Protein AF-A0A7C6HPC9-F1 (afdb_monomer_lite)

pLDDT: mean 88.05, std 12.79, range [42.34, 98.5]

Foldseek 3Di:
DDDDCPVVVVPDDVPDDCPVVVVVSVVVVVPDPDDQQQVVLVCCLVPPLVVAAQADEAEAEEQQQNVPPDNNLVSLLSSLVGHVAYEYAHCDDPVCAPPDRHCCVVSVVRHHYFHHNDPVRVVVVVVVVDDD

Secondary structure (DSSP, 8-state):
-PPP-HHHHHHSPTT---HHHHHHHHHHTTT-SS--HHHHHHHHHHHTGGG--TT-EEEEES--B-TTS---HHHHHHHHHHSSEEEEEE-S-GGGTTSTTB-HHHHTTTSEEEE-SSHHHHHHHHHHHS--

Radius of gyration: 15.14 Å; chains: 1; bounding box: 41×34×38 Å

Sequence (132 aa):
VCADLTELFASAPPGADLTDEVRDVREMTRWHRNSDYGSAFADFVEHHLDAVTPRSTVLILGDARSNHTDPRADALRTIRDRARSVIWLNPEPARSWGSGDSESALYGQIVDMHECATIAHLRQVVTRILPV

Structure (mmCIF, N/CA/C/O backbone):
data_AF-A0A7C6HPC9-F1
#
_entry.id   AF-A0A7C6HPC9-F1
#
loop_
_atom_site.group_PDB
_atom_site.id
_atom_site.type_symbol
_atom_site.label_atom_id
_atom_site.label_alt_id
_atom_site.label_comp_id
_atom_site.label_asym_id
_atom_site.label_entity_id
_atom_site.label_seq_id
_atom_site.pdbx_PDB_ins_code
_atom_site.Cartn_x
_atom_site.Cartn_y
_atom_site.Cartn_z
_atom_site.occupancy
_atom_site.B_iso_or_equiv
_atom_site.auth_seq_id
_atom_site.auth_comp_id
_atom_site.auth_asym_id
_atom_site.auth_atom_id
_atom_site.pdbx_PDB_model_num
ATOM 1 N N . VAL A 1 1 ? 11.910 -7.050 6.565 1.00 61.44 1 VAL A N 1
ATOM 2 C CA . VAL A 1 1 ? 11.405 -6.185 7.650 1.00 61.44 1 VAL A CA 1
ATOM 3 C C . VAL A 1 1 ? 11.045 -4.830 7.071 1.00 61.44 1 VAL A C 1
ATOM 5 O O . VAL A 1 1 ? 11.944 -4.056 6.741 1.00 61.44 1 VAL A O 1
ATOM 8 N N . CYS A 1 2 ? 9.751 -4.560 6.892 1.00 69.69 2 CYS A N 1
ATOM 9 C CA . CYS A 1 2 ? 9.258 -3.211 6.626 1.00 69.69 2 CYS A CA 1
ATOM 10 C C . CYS A 1 2 ? 9.590 -2.289 7.808 1.00 69.69 2 CYS A C 1
ATOM 12 O O . CYS A 1 2 ? 9.538 -2.709 8.962 1.00 69.69 2 CYS A O 1
ATOM 14 N N . ALA A 1 3 ? 9.944 -1.036 7.532 1.00 76.75 3 ALA A N 1
ATOM 15 C CA . ALA A 1 3 ? 10.140 -0.066 8.599 1.00 76.75 3 ALA A CA 1
ATOM 16 C C . ALA A 1 3 ? 8.784 0.351 9.187 1.00 76.75 3 ALA A C 1
ATOM 18 O O . ALA A 1 3 ? 7.899 0.776 8.443 1.00 76.75 3 ALA A O 1
ATOM 19 N N . ASP A 1 4 ? 8.640 0.248 10.507 1.00 83.38 4 ASP A N 1
ATOM 20 C CA . ASP A 1 4 ? 7.481 0.757 11.239 1.00 83.38 4 ASP A CA 1
ATOM 21 C C . ASP A 1 4 ? 7.752 2.201 11.688 1.00 83.38 4 ASP A C 1
ATOM 23 O O . ASP A 1 4 ? 8.720 2.481 12.394 1.00 83.38 4 ASP A O 1
ATOM 27 N N . LEU A 1 5 ? 6.901 3.123 11.237 1.00 86.31 5 LEU A N 1
ATOM 28 C CA . LEU A 1 5 ? 6.985 4.557 11.521 1.00 86.31 5 LEU A CA 1
ATOM 29 C C . LEU A 1 5 ? 5.867 5.038 12.455 1.00 86.31 5 LEU A C 1
ATOM 31 O O . LEU A 1 5 ? 5.688 6.244 12.621 1.00 86.31 5 LEU A O 1
ATOM 35 N N . THR A 1 6 ? 5.099 4.127 13.056 1.00 88.31 6 THR A N 1
ATOM 36 C CA . THR A 1 6 ? 3.894 4.461 13.829 1.00 88.31 6 THR A CA 1
ATOM 37 C C . THR A 1 6 ? 4.180 5.483 14.931 1.00 88.31 6 THR A C 1
ATOM 39 O O . THR A 1 6 ? 3.486 6.494 15.013 1.00 88.31 6 THR A O 1
ATOM 42 N N . GLU A 1 7 ? 5.243 5.290 15.716 1.00 88.44 7 GLU A N 1
ATOM 43 C CA . GLU A 1 7 ? 5.621 6.207 16.804 1.00 88.44 7 GLU A CA 1
ATOM 44 C C . GLU A 1 7 ? 6.053 7.593 16.301 1.00 88.44 7 GLU A C 1
ATOM 46 O O . GLU A 1 7 ? 5.733 8.612 16.919 1.00 88.44 7 GLU A O 1
ATOM 51 N N . LEU A 1 8 ? 6.729 7.657 15.147 1.00 88.50 8 LEU A N 1
ATOM 52 C CA . LEU A 1 8 ? 7.111 8.925 14.521 1.00 88.50 8 LEU A CA 1
ATOM 53 C C . LEU A 1 8 ? 5.861 9.729 14.143 1.00 88.50 8 LEU A C 1
ATOM 55 O O . LEU A 1 8 ? 5.745 10.899 14.495 1.00 88.50 8 LEU A O 1
ATOM 59 N N . PHE A 1 9 ? 4.895 9.092 13.478 1.00 87.50 9 PHE A N 1
ATOM 60 C CA . PHE A 1 9 ? 3.647 9.755 13.095 1.00 87.50 9 PHE A CA 1
ATOM 61 C C . PHE A 1 9 ? 2.748 10.079 14.296 1.00 87.50 9 PHE A C 1
ATOM 63 O O . PHE A 1 9 ? 2.088 11.115 14.288 1.00 87.50 9 PHE A O 1
ATOM 70 N N . ALA A 1 10 ? 2.715 9.229 15.327 1.00 89.38 10 ALA A N 1
ATOM 71 C CA . ALA A 1 10 ? 1.888 9.440 16.516 1.00 89.38 10 ALA A CA 1
ATOM 72 C C . ALA A 1 10 ? 2.383 10.603 17.392 1.00 89.38 10 ALA A C 1
ATOM 74 O O . ALA A 1 10 ? 1.578 11.290 18.021 1.00 89.38 10 ALA A O 1
ATOM 75 N N . SER A 1 11 ? 3.699 10.824 17.433 1.00 90.94 11 SER A N 1
ATOM 76 C CA . SER A 1 11 ? 4.321 11.905 18.206 1.00 90.94 11 SER A CA 1
ATOM 77 C C . SER A 1 11 ? 4.418 13.231 17.442 1.00 90.94 11 SER A C 1
ATOM 79 O O . SER A 1 11 ? 4.630 14.280 18.057 1.00 90.94 11 SER A O 1
ATOM 81 N N . ALA A 1 12 ? 4.232 13.211 16.120 1.00 91.69 12 ALA A N 1
ATOM 82 C CA . ALA A 1 12 ? 4.331 14.392 15.278 1.00 91.69 12 ALA A CA 1
ATOM 83 C C . ALA A 1 12 ? 3.144 15.361 15.468 1.00 91.69 12 ALA A C 1
ATOM 85 O O . ALA A 1 12 ? 1.980 14.946 15.437 1.00 91.69 12 ALA A O 1
ATOM 86 N N . PRO A 1 13 ? 3.396 16.679 15.592 1.00 90.44 13 PRO A N 1
ATOM 87 C CA . P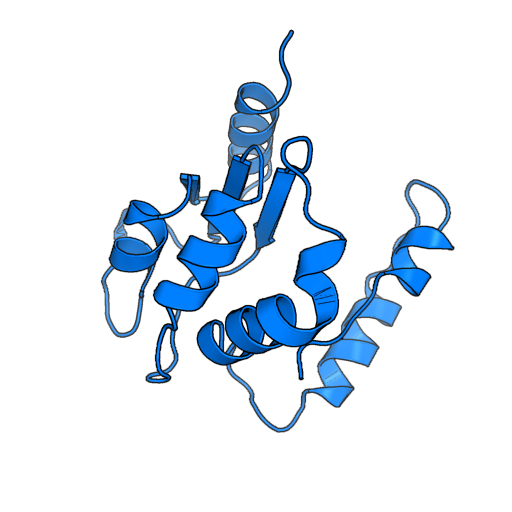RO A 1 13 ? 2.338 17.679 15.536 1.00 90.44 13 PRO A CA 1
ATOM 88 C C . PRO A 1 13 ? 1.573 17.627 14.202 1.00 90.44 13 PRO A C 1
ATOM 90 O O . PRO A 1 13 ? 2.180 17.393 13.152 1.00 90.44 13 PRO A O 1
ATOM 93 N N . PRO A 1 14 ? 0.260 17.924 14.185 1.00 88.81 14 PRO A N 1
ATOM 94 C CA . PRO A 1 14 ? -0.486 18.039 12.937 1.00 88.81 14 PRO A CA 1
ATOM 95 C C . PRO A 1 14 ? 0.155 19.057 11.984 1.00 88.81 14 PRO A C 1
ATOM 97 O O . PRO A 1 14 ? 0.357 20.215 12.345 1.00 88.81 14 PRO A O 1
ATOM 100 N N . GLY A 1 15 ? 0.449 18.625 10.756 1.00 87.38 15 GLY A N 1
ATOM 101 C CA . GLY A 1 15 ? 1.080 19.466 9.735 1.00 87.38 15 GLY A CA 1
ATOM 102 C C . GLY A 1 15 ? 2.598 19.613 9.864 1.00 87.38 15 GLY A C 1
ATOM 103 O O . GLY A 1 15 ? 3.171 20.414 9.128 1.00 87.38 15 GLY A O 1
ATOM 104 N N . ALA A 1 16 ? 3.246 18.867 10.764 1.00 89.75 16 ALA A N 1
ATOM 105 C CA . ALA A 1 16 ? 4.700 18.775 10.789 1.00 89.75 16 ALA A CA 1
ATOM 106 C C . ALA A 1 16 ? 5.237 18.204 9.466 1.00 89.75 16 ALA A C 1
ATOM 108 O O . ALA A 1 16 ? 4.664 17.269 8.899 1.00 89.75 16 ALA A O 1
ATOM 109 N N . ASP A 1 17 ? 6.340 18.774 8.985 1.00 89.75 17 ASP A N 1
ATOM 110 C CA . ASP A 1 17 ? 7.122 18.191 7.901 1.00 89.75 17 ASP A CA 1
ATOM 111 C C . ASP A 1 17 ? 8.023 17.108 8.500 1.00 89.75 17 ASP A C 1
ATOM 113 O O . ASP A 1 17 ? 8.845 17.411 9.357 1.00 89.75 17 ASP A O 1
ATOM 117 N N . LEU A 1 18 ? 7.812 15.858 8.081 1.00 86.12 18 LEU A N 1
ATOM 118 C CA . LEU A 1 18 ? 8.566 14.683 8.535 1.00 86.12 18 LEU A CA 1
ATOM 119 C C . LEU A 1 18 ? 9.481 14.134 7.428 1.00 86.12 18 LEU A C 1
ATOM 121 O O . LEU A 1 18 ? 9.853 12.958 7.435 1.00 86.12 18 LEU A O 1
ATOM 125 N N . THR A 1 19 ? 9.745 14.934 6.389 1.00 86.44 19 THR A N 1
ATOM 126 C CA . THR A 1 19 ? 10.432 14.468 5.179 1.00 86.44 19 THR A CA 1
ATOM 127 C C . THR A 1 19 ? 11.825 13.931 5.483 1.00 86.44 19 THR A C 1
ATOM 129 O O . THR A 1 19 ? 12.224 12.925 4.889 1.00 86.44 19 THR A O 1
ATOM 132 N N . ASP A 1 20 ? 12.561 14.580 6.382 1.00 84.62 20 ASP A N 1
ATOM 133 C CA . ASP A 1 20 ? 13.934 14.198 6.704 1.00 84.62 20 ASP A CA 1
ATOM 134 C C . ASP A 1 20 ? 13.964 12.943 7.587 1.00 84.62 20 ASP A C 1
ATOM 136 O O . ASP A 1 20 ? 14.672 11.988 7.275 1.00 84.62 20 ASP A O 1
ATOM 140 N N . GLU A 1 21 ? 13.087 12.852 8.586 1.00 84.00 21 GLU A N 1
ATOM 141 C CA . GLU A 1 21 ? 12.957 11.689 9.465 1.00 84.00 21 GLU A CA 1
ATOM 142 C C . GLU A 1 21 ? 12.543 10.430 8.690 1.00 84.00 21 GLU A C 1
ATOM 144 O O . GLU A 1 21 ? 13.107 9.347 8.873 1.00 84.00 21 GLU A O 1
ATOM 149 N N . VAL A 1 22 ? 11.584 10.562 7.767 1.00 81.56 22 VAL A N 1
ATOM 150 C CA . VAL A 1 22 ? 11.169 9.459 6.889 1.00 81.56 22 VAL A CA 1
ATOM 151 C C . VAL A 1 22 ? 12.301 9.068 5.933 1.00 81.56 22 VAL A C 1
ATOM 153 O O . VAL A 1 22 ? 12.472 7.884 5.628 1.00 81.56 22 VAL A O 1
ATOM 156 N N . ARG A 1 23 ? 13.090 10.033 5.443 1.00 77.81 23 ARG A N 1
ATOM 157 C CA . ARG A 1 23 ? 14.225 9.773 4.543 1.00 77.81 23 ARG A CA 1
ATOM 158 C C . ARG A 1 23 ? 15.335 8.998 5.246 1.00 77.81 23 ARG A C 1
ATOM 160 O O . ARG A 1 23 ? 15.857 8.054 4.652 1.00 77.81 23 ARG A O 1
ATOM 167 N N . ASP A 1 24 ? 15.641 9.335 6.491 1.00 71.31 24 ASP A N 1
ATOM 168 C CA . ASP A 1 24 ? 16.675 8.660 7.277 1.00 71.31 24 ASP A CA 1
ATOM 169 C C . ASP A 1 24 ? 16.321 7.191 7.539 1.00 71.31 24 ASP A C 1
ATOM 171 O O . ASP A 1 24 ? 17.167 6.301 7.420 1.00 71.31 24 ASP A O 1
ATOM 175 N N . VAL A 1 25 ? 15.038 6.893 7.764 1.00 68.12 25 VAL A N 1
ATOM 176 C CA . VAL A 1 25 ? 14.561 5.507 7.896 1.00 68.12 25 VAL A CA 1
ATOM 177 C C . VAL A 1 25 ? 14.737 4.728 6.585 1.00 68.12 25 VAL A C 1
ATOM 179 O O . VAL A 1 25 ? 15.115 3.552 6.600 1.00 68.12 25 VAL A O 1
ATOM 182 N N . ARG A 1 26 ? 14.541 5.374 5.426 1.00 57.91 26 ARG A N 1
ATOM 183 C CA . ARG A 1 26 ? 14.789 4.745 4.113 1.00 57.91 26 ARG A CA 1
ATOM 184 C C . ARG A 1 26 ? 16.265 4.416 3.901 1.00 57.91 26 ARG A C 1
ATOM 186 O O . ARG A 1 26 ? 16.570 3.416 3.247 1.00 57.91 26 ARG A O 1
ATOM 193 N N . GLU A 1 27 ? 17.189 5.186 4.472 1.00 52.66 27 GLU A N 1
ATOM 194 C CA . GLU A 1 27 ? 18.615 4.860 4.394 1.00 52.66 27 GLU A CA 1
ATOM 195 C C . GLU A 1 27 ? 18.982 3.587 5.173 1.00 52.66 27 GLU A C 1
ATOM 197 O O . GLU A 1 27 ? 19.926 2.899 4.791 1.00 52.66 27 GLU A O 1
ATOM 202 N N . MET A 1 28 ? 18.218 3.191 6.196 1.00 49.47 28 MET A N 1
ATOM 203 C CA . MET A 1 28 ? 18.433 1.907 6.882 1.00 49.47 28 MET A CA 1
ATOM 204 C C . MET A 1 28 ? 18.037 0.697 6.018 1.00 49.47 28 MET A C 1
ATOM 206 O O . MET A 1 28 ? 18.636 -0.370 6.139 1.00 49.47 28 MET A O 1
ATOM 210 N N . THR A 1 29 ? 17.106 0.866 5.072 1.00 51.38 29 THR A N 1
ATOM 211 C CA . THR A 1 29 ? 16.719 -0.170 4.089 1.00 51.38 29 THR A CA 1
ATOM 212 C C . THR A 1 29 ? 17.691 -0.310 2.899 1.00 51.38 29 THR A C 1
ATOM 214 O O . THR A 1 29 ? 17.414 -1.054 1.958 1.00 51.38 29 THR A O 1
ATOM 217 N N . ARG A 1 30 ? 18.863 0.356 2.948 1.00 42.34 30 ARG A N 1
ATOM 218 C CA . ARG A 1 30 ? 19.868 0.540 1.868 1.00 42.34 30 ARG A CA 1
ATOM 219 C C . ARG A 1 30 ? 20.347 -0.698 1.094 1.00 42.34 30 ARG A C 1
ATOM 221 O O . ARG A 1 30 ? 21.043 -0.521 0.095 1.00 42.34 30 ARG A O 1
ATOM 228 N N . TRP A 1 31 ? 20.016 -1.921 1.500 1.00 45.94 31 TRP A N 1
ATOM 229 C CA . TRP A 1 31 ? 20.440 -3.131 0.785 1.00 45.94 31 TRP A CA 1
ATOM 230 C C . TRP A 1 31 ? 19.547 -3.503 -0.408 1.00 45.94 31 TRP A C 1
ATOM 232 O O . TRP A 1 31 ? 20.004 -4.229 -1.289 1.00 45.94 31 TRP A O 1
ATOM 242 N N . HIS A 1 32 ? 18.343 -2.931 -0.523 1.00 51.00 32 HIS A N 1
ATOM 243 C CA . HIS A 1 32 ? 17.470 -3.120 -1.683 1.00 51.00 32 HIS A CA 1
ATOM 244 C C . HIS A 1 32 ? 17.099 -1.751 -2.268 1.00 51.00 32 HIS A C 1
ATOM 246 O O . HIS A 1 32 ? 16.330 -1.000 -1.683 1.00 51.00 32 HIS A O 1
ATOM 252 N N . ARG A 1 33 ? 17.650 -1.392 -3.440 1.00 55.56 33 ARG A N 1
ATOM 253 C CA . ARG A 1 33 ? 17.302 -0.141 -4.163 1.00 55.56 33 ARG A CA 1
ATOM 254 C C . ARG A 1 33 ? 15.852 -0.109 -4.667 1.00 55.56 33 ARG A C 1
ATOM 256 O O . ARG A 1 33 ? 15.418 0.900 -5.212 1.00 55.56 33 ARG A O 1
ATOM 263 N N . ASN A 1 34 ? 15.142 -1.211 -4.485 1.00 68.50 34 ASN A N 1
ATOM 264 C CA . ASN A 1 34 ? 13.900 -1.555 -5.135 1.00 68.50 34 ASN A CA 1
ATOM 265 C C . ASN A 1 34 ? 12.881 -1.949 -4.063 1.00 68.50 34 ASN A C 1
ATOM 267 O O . ASN A 1 34 ? 13.232 -2.632 -3.099 1.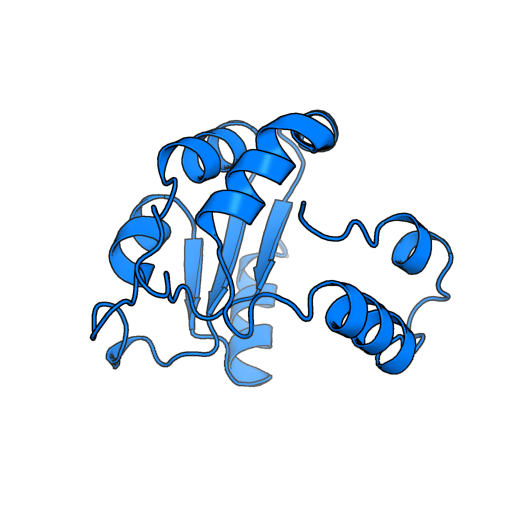00 68.50 34 ASN A O 1
ATOM 271 N N . SER A 1 35 ? 11.632 -1.522 -4.230 1.00 74.38 35 SER A N 1
ATOM 272 C CA . SER A 1 35 ? 10.539 -1.910 -3.341 1.00 74.38 35 SER A CA 1
ATOM 273 C C . SER A 1 35 ? 10.194 -3.385 -3.540 1.00 74.38 35 SER A C 1
ATOM 275 O O . SER A 1 35 ? 9.840 -3.796 -4.641 1.00 74.38 35 SER A O 1
ATOM 277 N N . ASP A 1 36 ? 10.278 -4.171 -2.467 1.00 87.75 36 ASP A N 1
ATOM 278 C CA . ASP A 1 36 ? 9.746 -5.533 -2.415 1.00 87.75 36 ASP A CA 1
ATOM 279 C C . ASP A 1 36 ? 8.402 -5.512 -1.674 1.00 87.75 36 ASP A C 1
ATOM 281 O O . ASP A 1 36 ? 8.338 -5.621 -0.445 1.00 87.75 36 ASP A O 1
ATOM 285 N N . TYR A 1 37 ? 7.319 -5.310 -2.431 1.00 91.38 37 TYR A N 1
ATOM 286 C CA . TYR A 1 37 ? 5.960 -5.285 -1.881 1.00 91.38 37 TYR A CA 1
ATOM 287 C C . TYR A 1 37 ? 5.581 -6.617 -1.244 1.00 91.38 37 TYR A C 1
ATOM 289 O O . TYR A 1 37 ? 4.893 -6.626 -0.227 1.00 91.38 37 TYR A O 1
ATOM 297 N N . GLY A 1 38 ? 6.045 -7.732 -1.812 1.00 93.00 38 GLY A N 1
ATOM 298 C CA . GLY A 1 38 ? 5.705 -9.052 -1.313 1.00 93.00 38 GLY A CA 1
ATOM 299 C C . GLY A 1 38 ? 6.217 -9.269 0.104 1.00 93.00 38 GLY A C 1
ATOM 300 O O . GLY A 1 38 ? 5.440 -9.613 1.000 1.00 93.00 38 GLY A O 1
ATOM 301 N N . SER A 1 39 ? 7.503 -8.985 0.321 1.00 91.50 39 SE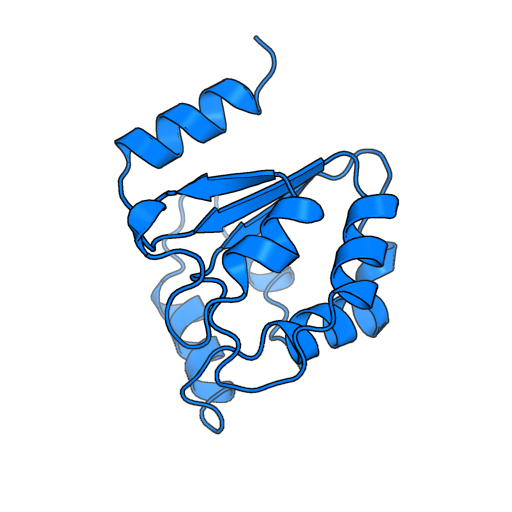R A N 1
ATOM 302 C CA . SER A 1 39 ? 8.100 -9.012 1.660 1.00 91.50 39 SER A CA 1
ATOM 303 C C . SER A 1 39 ? 7.418 -8.021 2.605 1.00 91.50 39 SER A C 1
ATOM 305 O O . SER A 1 39 ? 7.109 -8.382 3.736 1.00 91.50 39 SER A O 1
ATOM 307 N N . ALA A 1 40 ? 7.094 -6.805 2.147 1.00 91.00 40 ALA A N 1
ATOM 308 C CA . ALA A 1 40 ? 6.392 -5.821 2.975 1.00 91.00 40 ALA A CA 1
ATOM 309 C C . ALA A 1 40 ? 4.989 -6.291 3.410 1.00 91.00 40 ALA A C 1
ATOM 311 O O . ALA A 1 40 ? 4.609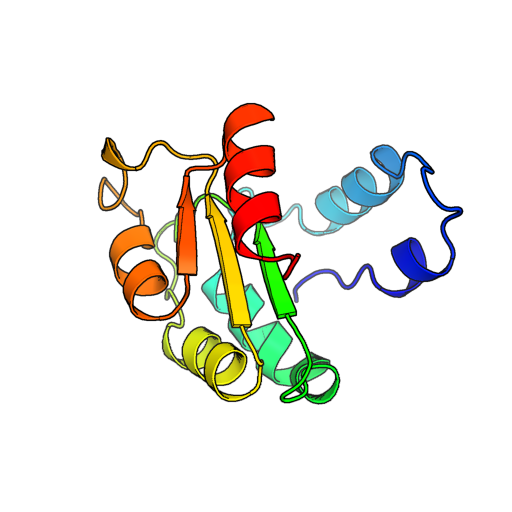 -6.094 4.563 1.00 91.00 40 ALA A O 1
ATOM 312 N N . PHE A 1 41 ? 4.221 -6.936 2.526 1.00 95.56 41 PHE A N 1
ATOM 313 C CA . PHE A 1 41 ? 2.910 -7.487 2.880 1.00 95.56 41 PHE A CA 1
ATOM 314 C C . PHE A 1 41 ? 3.020 -8.676 3.825 1.00 95.56 41 PHE A C 1
ATOM 316 O O . PHE A 1 41 ? 2.234 -8.766 4.766 1.00 95.56 41 PHE A O 1
ATOM 323 N N . ALA A 1 42 ? 3.975 -9.577 3.586 1.00 95.06 42 ALA A N 1
ATOM 324 C CA . ALA A 1 42 ? 4.214 -10.715 4.465 1.00 95.06 42 ALA A CA 1
ATOM 325 C C . ALA A 1 42 ? 4.605 -10.247 5.875 1.00 95.06 42 ALA A C 1
ATOM 327 O O . ALA A 1 42 ? 3.968 -10.654 6.845 1.00 95.06 42 ALA A O 1
ATOM 328 N N . ASP A 1 43 ? 5.560 -9.318 5.967 1.00 93.62 43 ASP A N 1
ATOM 329 C CA . ASP A 1 43 ? 6.003 -8.729 7.231 1.00 93.62 43 ASP A CA 1
ATOM 330 C C . ASP A 1 43 ? 4.844 -8.036 7.963 1.00 93.62 43 ASP A C 1
ATOM 332 O O . ASP A 1 43 ? 4.674 -8.225 9.167 1.00 93.62 43 ASP A O 1
ATOM 336 N N . PHE A 1 44 ? 4.015 -7.267 7.246 1.00 94.25 44 PHE A N 1
ATOM 337 C CA . PHE A 1 44 ? 2.854 -6.592 7.828 1.00 94.25 44 PHE A CA 1
ATOM 338 C C . PHE A 1 44 ? 1.809 -7.581 8.357 1.00 94.25 44 PHE A C 1
ATOM 340 O O . PHE A 1 44 ? 1.266 -7.388 9.444 1.00 94.25 44 PHE A O 1
ATOM 347 N N . VAL A 1 45 ? 1.533 -8.654 7.610 1.00 96.81 45 VAL A N 1
ATOM 348 C CA . VAL A 1 45 ? 0.614 -9.716 8.042 1.00 96.81 45 VAL A CA 1
ATOM 349 C C . VAL A 1 45 ? 1.125 -10.414 9.303 1.00 96.81 45 VAL A C 1
ATOM 351 O O . VAL A 1 45 ? 0.328 -10.710 10.192 1.00 96.81 45 VAL A O 1
ATOM 354 N N . GLU A 1 46 ? 2.430 -10.661 9.389 1.00 96.06 46 GLU A N 1
ATOM 355 C CA . GLU A 1 46 ? 3.047 -11.346 10.526 1.00 96.06 46 GLU A CA 1
ATOM 356 C C . GLU A 1 46 ? 3.087 -10.477 11.791 1.00 96.06 46 GLU A C 1
ATOM 358 O O . GLU A 1 46 ? 2.779 -10.970 12.876 1.00 96.06 46 GLU A O 1
ATOM 363 N N . HIS A 1 47 ? 3.415 -9.188 11.662 1.00 94.19 47 HIS A N 1
ATOM 364 C CA . HIS A 1 47 ? 3.765 -8.351 12.816 1.00 94.19 47 HIS A CA 1
ATOM 365 C C . HIS A 1 47 ? 2.738 -7.266 13.169 1.00 94.19 47 HIS A C 1
ATOM 367 O O . HIS A 1 47 ? 2.781 -6.752 14.282 1.00 94.19 47 HIS A O 1
ATOM 373 N N . HIS A 1 48 ? 1.833 -6.901 12.252 1.00 93.94 48 HIS A N 1
ATOM 374 C CA . HIS A 1 48 ? 1.002 -5.691 12.390 1.00 93.94 48 HIS A CA 1
ATOM 375 C C . HIS A 1 48 ? -0.479 -5.881 12.017 1.00 93.94 48 HIS A C 1
ATOM 377 O O . HIS A 1 48 ? -1.268 -4.932 12.045 1.00 93.94 48 HIS A O 1
ATOM 383 N N . LEU A 1 49 ? -0.900 -7.095 11.644 1.00 95.88 49 LEU A N 1
ATOM 384 C CA . LEU A 1 49 ? -2.272 -7.351 11.192 1.00 95.88 49 LEU A CA 1
ATOM 385 C C . LEU A 1 49 ? -3.324 -7.111 12.287 1.00 95.88 49 LEU A C 1
ATOM 387 O O . LEU A 1 49 ? -4.493 -6.857 11.989 1.00 95.88 49 LEU A O 1
ATOM 391 N N . ASP A 1 50 ? -2.933 -7.195 13.555 1.00 95.50 50 ASP A N 1
ATOM 392 C CA . ASP A 1 50 ? -3.788 -6.944 14.712 1.00 95.50 50 ASP A CA 1
ATOM 393 C C . ASP A 1 50 ? -4.299 -5.496 14.783 1.00 95.50 50 ASP A C 1
ATOM 395 O O . ASP A 1 50 ? -5.447 -5.290 15.186 1.00 95.50 50 ASP A O 1
ATOM 399 N N . ALA A 1 51 ? -3.525 -4.528 14.281 1.00 93.94 51 ALA A N 1
ATOM 400 C CA . ALA A 1 51 ? -3.933 -3.128 14.146 1.00 93.94 51 ALA A CA 1
ATOM 401 C C . ALA A 1 51 ? -5.043 -2.910 13.096 1.00 93.94 51 ALA A C 1
ATOM 403 O O . ALA A 1 51 ? -5.764 -1.904 13.122 1.00 93.94 51 ALA A O 1
ATOM 404 N N . VAL A 1 52 ? -5.222 -3.850 12.162 1.00 96.94 52 VAL A N 1
ATOM 405 C CA . VAL A 1 52 ? -6.284 -3.780 11.154 1.00 96.94 52 VAL A CA 1
ATOM 406 C C . VAL A 1 52 ? -7.574 -4.336 11.743 1.00 96.94 52 VAL A C 1
ATOM 408 O O . VAL A 1 52 ? -7.634 -5.452 12.251 1.00 96.94 52 VAL A O 1
ATOM 411 N N . THR A 1 53 ? -8.650 -3.569 11.647 1.00 96.62 53 THR A N 1
ATOM 412 C CA . THR A 1 53 ? -9.988 -3.979 12.078 1.00 96.62 53 THR A CA 1
ATOM 413 C C . THR A 1 53 ? -10.974 -3.822 10.921 1.00 96.62 53 THR A C 1
ATOM 415 O O . THR A 1 53 ? -10.689 -3.072 9.981 1.00 96.62 53 THR A O 1
ATOM 418 N N . PRO A 1 54 ? -12.191 -4.386 11.018 1.00 96.75 54 PRO A N 1
ATOM 419 C CA . PRO A 1 54 ? -13.248 -4.146 10.032 1.00 96.75 54 PRO A CA 1
ATOM 420 C C . PRO A 1 54 ? -13.690 -2.677 9.897 1.00 96.75 54 PRO A C 1
ATOM 422 O O . PRO A 1 54 ? -14.552 -2.373 9.077 1.00 96.75 54 PRO A O 1
ATOM 425 N N . ARG A 1 55 ? -13.158 -1.757 10.718 1.00 95.12 55 ARG A N 1
ATOM 426 C CA . ARG A 1 55 ? -13.356 -0.303 10.597 1.00 95.12 55 ARG A CA 1
ATOM 427 C C . ARG A 1 55 ? -12.172 0.419 9.948 1.00 95.12 55 ARG A C 1
ATOM 429 O O . ARG A 1 55 ? -12.325 1.579 9.574 1.00 95.12 55 ARG A O 1
ATOM 436 N N . SER A 1 56 ? -11.023 -0.237 9.824 1.00 95.00 56 SER A N 1
ATOM 437 C CA . SER A 1 56 ? -9.785 0.361 9.328 1.00 95.00 56 SER A CA 1
ATOM 438 C C . SER A 1 56 ? -9.825 0.551 7.811 1.00 95.00 56 SER A C 1
ATOM 440 O O . SER A 1 56 ? -10.317 -0.312 7.082 1.00 95.00 56 SER A O 1
ATOM 442 N N . THR A 1 57 ? -9.253 1.659 7.342 1.00 93.88 57 THR A N 1
ATOM 443 C CA . THR A 1 57 ? -8.886 1.862 5.936 1.00 93.88 57 THR A CA 1
ATOM 444 C C . THR A 1 57 ? -7.374 1.736 5.827 1.00 93.88 57 THR A C 1
ATOM 446 O O . THR A 1 57 ? -6.658 2.458 6.517 1.00 93.88 57 THR A O 1
ATOM 449 N N . VAL A 1 58 ? -6.889 0.837 4.974 1.00 95.75 58 VAL A N 1
ATOM 450 C CA . VAL A 1 58 ? -5.455 0.689 4.690 1.00 95.75 58 VAL A CA 1
ATOM 451 C C . VAL A 1 58 ? -5.128 1.467 3.420 1.00 95.75 58 VAL A C 1
ATOM 453 O O . VAL A 1 58 ? -5.787 1.286 2.398 1.00 95.75 58 VAL A O 1
ATOM 456 N N . LEU A 1 59 ? -4.119 2.334 3.485 1.00 94.44 59 LEU A N 1
ATOM 457 C CA . LEU A 1 59 ? -3.637 3.118 2.350 1.00 94.44 59 LEU A CA 1
ATOM 458 C C . LEU A 1 59 ? -2.247 2.622 1.940 1.00 94.44 59 LEU A C 1
ATOM 460 O O . LEU A 1 59 ? -1.318 2.669 2.741 1.00 94.44 59 LEU A O 1
ATOM 464 N N . ILE A 1 60 ? -2.107 2.168 0.697 1.00 95.38 60 ILE A N 1
ATOM 465 C CA . ILE A 1 60 ? -0.840 1.732 0.104 1.00 95.38 60 ILE A CA 1
ATOM 466 C C . ILE A 1 60 ? -0.368 2.812 -0.868 1.00 95.38 60 ILE A C 1
ATOM 468 O O . ILE A 1 60 ? -1.121 3.245 -1.740 1.00 95.38 60 ILE A O 1
ATOM 472 N N . LEU A 1 61 ? 0.882 3.247 -0.721 1.00 92.38 61 LEU A N 1
ATOM 473 C CA . LEU A 1 61 ? 1.515 4.246 -1.581 1.00 92.38 61 LEU A CA 1
ATOM 474 C C . LEU A 1 61 ? 2.676 3.582 -2.323 1.00 92.38 61 LEU A C 1
ATOM 476 O O . LEU A 1 61 ? 3.640 3.161 -1.684 1.00 92.38 61 LEU A O 1
ATOM 480 N N . GLY A 1 62 ? 2.598 3.473 -3.650 1.00 92.81 62 GLY A N 1
ATOM 481 C CA . GLY A 1 62 ? 3.654 2.800 -4.410 1.00 92.81 62 GLY A CA 1
ATOM 482 C C . GLY A 1 62 ? 3.303 2.471 -5.859 1.00 92.81 62 GLY A C 1
ATOM 483 O O . GLY A 1 62 ? 2.140 2.452 -6.235 1.00 92.81 62 GLY A O 1
ATOM 484 N N . ASP A 1 63 ? 4.311 2.207 -6.681 1.00 93.75 63 ASP A N 1
ATOM 485 C CA . ASP A 1 63 ? 4.220 1.915 -8.122 1.00 93.75 63 ASP A CA 1
ATOM 486 C C . ASP A 1 63 ? 3.744 0.498 -8.495 1.00 93.75 63 ASP A C 1
ATOM 488 O O . ASP A 1 63 ? 3.417 0.255 -9.658 1.00 93.75 63 ASP A O 1
ATOM 492 N N . ALA A 1 64 ? 3.668 -0.422 -7.526 1.00 94.19 64 ALA A N 1
ATOM 493 C CA . ALA A 1 64 ? 3.356 -1.839 -7.745 1.00 94.19 64 ALA A CA 1
ATOM 494 C C . ALA A 1 64 ? 4.349 -2.576 -8.672 1.00 94.19 64 ALA A C 1
ATOM 496 O O . ALA A 1 64 ? 3.986 -3.556 -9.323 1.00 94.19 64 ALA A O 1
ATOM 497 N N . ARG A 1 65 ? 5.608 -2.132 -8.733 1.00 92.56 65 ARG A N 1
ATOM 498 C CA . ARG A 1 65 ? 6.702 -2.858 -9.400 1.00 92.56 65 ARG A CA 1
ATOM 499 C C . ARG A 1 65 ? 7.218 -3.968 -8.482 1.00 92.56 65 ARG A C 1
ATOM 501 O O . ARG A 1 65 ? 7.635 -3.670 -7.363 1.00 92.56 65 ARG A O 1
ATOM 508 N N . SER A 1 66 ? 7.205 -5.231 -8.919 1.00 87.69 66 SER A N 1
ATOM 509 C CA . SER A 1 66 ? 7.725 -6.339 -8.094 1.00 87.69 66 SER A CA 1
ATOM 510 C C . SER A 1 66 ? 9.241 -6.425 -8.090 1.00 87.69 66 SER A C 1
ATOM 512 O O . SER A 1 66 ? 9.806 -7.051 -7.201 1.00 87.69 66 SER A O 1
ATOM 514 N N . ASN A 1 67 ? 9.935 -5.839 -9.070 1.00 86.62 67 ASN A N 1
ATOM 515 C CA . ASN A 1 67 ? 11.373 -6.036 -9.236 1.00 86.62 67 ASN A CA 1
ATOM 516 C C . ASN A 1 67 ? 11.752 -7.531 -9.305 1.00 86.62 67 ASN A C 1
ATOM 518 O O . ASN A 1 67 ? 12.828 -7.930 -8.855 1.00 86.62 67 ASN A O 1
ATOM 522 N N . HIS A 1 68 ? 10.851 -8.346 -9.872 1.00 85.38 68 HIS A N 1
ATOM 523 C CA . HIS A 1 68 ? 10.938 -9.806 -9.986 1.00 85.38 68 HIS A CA 1
ATOM 524 C C . HIS A 1 68 ? 10.897 -10.591 -8.661 1.00 85.38 68 HIS A C 1
ATOM 526 O O . HIS A 1 68 ? 11.257 -11.771 -8.650 1.00 85.38 68 HIS A O 1
ATOM 532 N N . THR A 1 69 ? 10.456 -9.981 -7.557 1.00 89.25 69 THR A N 1
ATOM 533 C CA . THR A 1 69 ? 10.154 -10.714 -6.317 1.00 89.25 69 THR A CA 1
ATOM 534 C C . THR A 1 69 ? 8.768 -11.366 -6.376 1.00 89.25 69 THR A C 1
ATOM 536 O O . THR A 1 69 ? 7.960 -11.072 -7.259 1.00 89.25 69 THR A O 1
ATOM 539 N N . ASP A 1 70 ? 8.496 -12.301 -5.458 1.00 92.50 70 ASP A N 1
ATOM 540 C CA . ASP A 1 70 ? 7.154 -12.874 -5.306 1.00 92.50 70 ASP A CA 1
ATOM 541 C C . ASP A 1 70 ? 6.178 -11.753 -4.905 1.00 92.50 70 ASP A C 1
ATOM 543 O O . ASP A 1 70 ? 6.397 -11.111 -3.878 1.00 92.50 70 ASP A O 1
ATOM 547 N N . PRO A 1 71 ? 5.094 -11.503 -5.661 1.00 93.62 71 PRO A N 1
ATOM 548 C CA . PRO A 1 71 ? 4.156 -10.433 -5.347 1.00 93.62 71 PRO A CA 1
ATOM 549 C C . PRO A 1 71 ? 3.366 -10.653 -4.049 1.00 93.62 71 PRO A C 1
ATOM 551 O O . PRO A 1 71 ? 2.757 -9.698 -3.562 1.00 93.62 71 PRO A O 1
ATOM 554 N N . ARG A 1 72 ? 3.320 -11.879 -3.503 1.00 95.81 72 ARG A N 1
ATOM 555 C CA . ARG A 1 72 ? 2.600 -12.232 -2.259 1.00 95.81 72 ARG A CA 1
ATOM 556 C C . ARG A 1 72 ? 1.159 -11.713 -2.221 1.00 95.81 72 ARG A C 1
ATOM 558 O O . ARG A 1 72 ? 0.689 -11.104 -1.255 1.00 95.81 72 ARG A O 1
ATOM 565 N N . ALA A 1 73 ? 0.426 -11.957 -3.307 1.00 96.75 73 ALA A N 1
ATOM 566 C CA . ALA A 1 73 ? -0.980 -11.572 -3.441 1.00 96.75 73 ALA A CA 1
ATOM 567 C C . ALA A 1 73 ? -1.890 -12.222 -2.376 1.00 96.75 73 ALA A C 1
ATOM 569 O O . ALA A 1 73 ? -2.969 -11.717 -2.079 1.00 96.75 73 ALA A O 1
ATOM 570 N N . ASP A 1 74 ? -1.484 -13.355 -1.808 1.00 98.19 74 ASP A N 1
ATOM 571 C CA . ASP A 1 74 ? -2.101 -14.000 -0.646 1.00 98.19 74 ASP A CA 1
ATOM 572 C C . ASP A 1 74 ? -2.026 -13.128 0.622 1.00 98.19 74 ASP A C 1
ATOM 574 O O . ASP A 1 74 ? -3.041 -12.938 1.300 1.00 98.19 74 ASP A O 1
ATOM 578 N N . ALA A 1 75 ? -0.868 -12.525 0.901 1.00 98.00 75 ALA A N 1
ATOM 579 C CA . ALA A 1 75 ? -0.698 -11.607 2.025 1.00 98.00 75 ALA A CA 1
ATOM 580 C C . ALA A 1 75 ? -1.543 -10.337 1.836 1.00 98.00 75 ALA A C 1
ATOM 582 O O . ALA A 1 75 ? -2.269 -9.930 2.744 1.00 98.00 75 ALA A O 1
ATOM 583 N N . LEU A 1 76 ? -1.559 -9.767 0.624 1.00 98.38 76 LEU A N 1
ATOM 584 C CA . LEU A 1 76 ? -2.413 -8.614 0.321 1.00 98.38 76 LEU A CA 1
ATOM 585 C C . LEU A 1 76 ? -3.910 -8.934 0.483 1.00 98.38 76 LEU A C 1
ATOM 587 O O . LEU A 1 76 ? -4.659 -8.124 1.033 1.00 98.38 76 LEU A O 1
ATOM 591 N N . ARG A 1 77 ? -4.358 -10.126 0.057 1.00 98.50 77 ARG A N 1
ATOM 592 C CA . ARG A 1 77 ? -5.743 -10.581 0.285 1.00 98.50 77 ARG A CA 1
ATOM 593 C C . ARG A 1 77 ? -6.074 -10.667 1.769 1.00 98.50 77 ARG A C 1
ATOM 595 O O . ARG A 1 77 ? -7.142 -10.211 2.154 1.00 98.50 77 ARG A O 1
ATOM 602 N N . THR A 1 78 ? -5.146 -11.165 2.583 1.00 98.50 78 THR A N 1
ATOM 603 C CA . THR A 1 78 ? -5.312 -11.265 4.041 1.00 98.50 78 THR A CA 1
ATOM 604 C C . THR A 1 78 ? -5.533 -9.890 4.677 1.00 98.50 78 THR A C 1
ATOM 606 O O . THR A 1 78 ? -6.446 -9.720 5.485 1.00 98.50 78 THR A O 1
ATOM 609 N N . ILE A 1 79 ? -4.753 -8.883 4.268 1.00 98.19 79 ILE A N 1
ATOM 610 C CA . ILE A 1 79 ? -4.935 -7.490 4.710 1.00 98.19 79 ILE A CA 1
ATOM 611 C C . ILE A 1 79 ? -6.315 -6.975 4.281 1.00 98.19 79 ILE A C 1
ATOM 613 O O . ILE A 1 79 ? -7.065 -6.425 5.094 1.00 98.19 79 ILE A O 1
ATOM 617 N N . ARG A 1 80 ? -6.672 -7.192 3.010 1.00 98.25 80 ARG A N 1
ATOM 618 C CA . ARG A 1 80 ? -7.952 -6.768 2.434 1.00 98.25 80 ARG A CA 1
ATOM 619 C C . ARG A 1 80 ? -9.154 -7.380 3.133 1.00 98.25 80 ARG A C 1
ATOM 621 O O . ARG A 1 80 ? -10.108 -6.660 3.395 1.00 98.25 80 ARG A O 1
ATOM 628 N N . ASP A 1 81 ? -9.110 -8.670 3.443 1.00 98.00 81 ASP A N 1
ATOM 629 C CA . ASP A 1 81 ? -10.219 -9.394 4.073 1.00 98.00 81 ASP A CA 1
ATOM 630 C C . ASP A 1 81 ? -10.518 -8.899 5.494 1.00 98.00 81 ASP A C 1
ATOM 632 O O . ASP A 1 81 ? -11.633 -9.064 5.991 1.00 98.00 81 ASP A O 1
ATOM 636 N N . ARG A 1 82 ? -9.535 -8.274 6.152 1.00 97.81 82 ARG A N 1
ATOM 637 C CA . ARG A 1 82 ? -9.666 -7.760 7.518 1.00 97.81 82 ARG A CA 1
ATOM 638 C C . ARG A 1 82 ? -10.063 -6.286 7.581 1.00 97.81 82 ARG A C 1
ATOM 640 O O . ARG A 1 82 ? -10.731 -5.882 8.534 1.00 97.81 82 ARG A O 1
ATOM 647 N N . ALA A 1 83 ? -9.632 -5.485 6.610 1.00 97.62 83 ALA A N 1
ATOM 648 C CA . ALA A 1 83 ? -9.913 -4.056 6.549 1.00 97.62 83 ALA A CA 1
ATOM 649 C C . ALA A 1 83 ? -11.324 -3.767 6.011 1.00 97.62 83 ALA A C 1
ATOM 651 O O . ALA A 1 83 ? -11.896 -4.542 5.250 1.00 97.62 83 ALA A O 1
ATOM 652 N N . ARG A 1 84 ? -11.871 -2.590 6.337 1.00 95.62 84 ARG A N 1
ATOM 653 C CA . ARG A 1 84 ? -13.081 -2.077 5.671 1.00 95.62 84 ARG A CA 1
ATOM 654 C C . ARG A 1 84 ? -12.823 -1.802 4.191 1.00 95.62 84 ARG A C 1
ATOM 656 O O . ARG A 1 84 ? -13.692 -2.016 3.352 1.00 95.62 84 ARG A O 1
ATOM 663 N N . SER A 1 85 ? -11.660 -1.221 3.910 1.00 94.56 85 SER A N 1
ATOM 664 C CA . SER A 1 85 ? -11.216 -0.832 2.578 1.00 94.56 85 SER A CA 1
ATOM 665 C C . SER A 1 85 ? -9.694 -0.835 2.525 1.00 94.56 85 SER A C 1
ATOM 667 O O . SER A 1 85 ? -9.032 -0.481 3.506 1.00 94.56 85 SER A O 1
ATOM 669 N N . VAL A 1 86 ? -9.149 -1.213 1.373 1.00 97.25 86 VAL A N 1
ATOM 670 C CA . VAL A 1 86 ? -7.727 -1.086 1.058 1.00 97.25 86 VAL A CA 1
ATOM 671 C C . VAL A 1 86 ? -7.615 -0.321 -0.246 1.00 97.25 86 VAL A C 1
ATOM 673 O O . VAL A 1 86 ? -8.211 -0.716 -1.249 1.00 97.25 86 VAL A O 1
ATOM 676 N N . ILE A 1 87 ? -6.874 0.780 -0.206 1.00 96.25 87 ILE A N 1
ATOM 677 C CA . ILE A 1 87 ? -6.777 1.746 -1.295 1.00 96.25 87 ILE A CA 1
ATOM 678 C C . ILE A 1 87 ? -5.320 1.879 -1.677 1.00 96.25 87 ILE A C 1
ATOM 680 O O . ILE A 1 87 ? -4.472 2.101 -0.816 1.00 96.25 87 ILE A O 1
ATOM 684 N N . TRP A 1 88 ? -5.036 1.771 -2.966 1.00 96.81 88 TRP A N 1
ATOM 685 C CA . TRP A 1 88 ? -3.683 1.880 -3.484 1.00 96.81 88 TRP A CA 1
ATOM 686 C C . TRP A 1 88 ? -3.552 3.118 -4.366 1.00 96.81 88 TRP A C 1
ATOM 688 O O . TRP A 1 88 ? -4.234 3.240 -5.381 1.00 96.81 88 TRP A O 1
ATOM 698 N N . LEU A 1 89 ? -2.651 4.030 -4.002 1.00 96.19 89 LEU A N 1
ATOM 699 C CA . LEU A 1 89 ? -2.297 5.203 -4.799 1.00 96.19 89 LEU A CA 1
ATOM 700 C C . LEU A 1 89 ? -1.029 4.908 -5.600 1.00 96.19 89 LEU A C 1
ATOM 702 O O . LEU A 1 89 ? 0.077 4.914 -5.055 1.00 96.19 89 LEU A O 1
ATOM 706 N N . ASN A 1 90 ? -1.206 4.618 -6.888 1.00 96.00 90 ASN A N 1
ATOM 707 C CA . ASN A 1 90 ? -0.119 4.260 -7.787 1.00 96.00 90 ASN A CA 1
ATOM 708 C C . ASN A 1 90 ? 0.354 5.489 -8.587 1.00 96.00 90 ASN A C 1
ATOM 710 O O . ASN A 1 90 ? -0.429 6.027 -9.368 1.00 96.00 90 ASN A O 1
ATOM 714 N N . PRO A 1 91 ? 1.602 5.969 -8.422 1.00 95.12 91 PRO A N 1
ATOM 715 C CA . PRO A 1 91 ? 2.108 7.125 -9.160 1.00 95.12 91 PRO A CA 1
ATOM 716 C C . PRO A 1 91 ? 2.351 6.837 -10.648 1.00 95.12 91 PRO A C 1
ATOM 718 O O . PRO A 1 91 ? 2.514 7.777 -11.425 1.00 95.12 91 PRO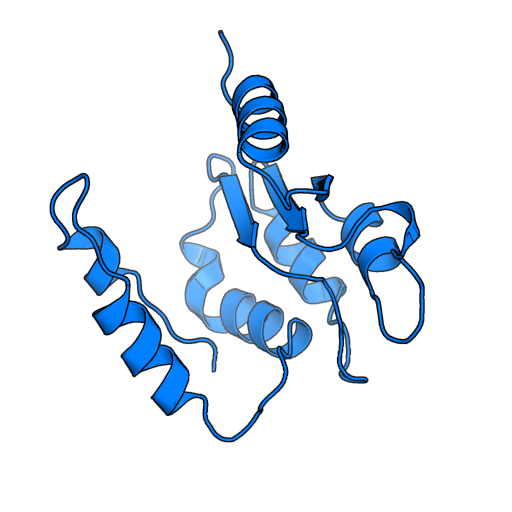 A O 1
ATOM 721 N N . GLU A 1 92 ? 2.388 5.572 -11.069 1.00 94.38 92 GLU A N 1
ATOM 722 C CA . GLU A 1 92 ? 2.486 5.232 -12.481 1.00 94.38 92 GLU A CA 1
ATOM 723 C C . GLU A 1 92 ? 1.163 5.448 -13.214 1.00 94.38 92 GLU A C 1
ATOM 725 O O . GLU A 1 92 ? 0.095 5.118 -12.686 1.00 94.38 92 GLU A O 1
ATOM 730 N N . PRO A 1 93 ? 1.217 5.937 -14.465 1.00 93.75 93 PRO A N 1
ATOM 731 C CA . PRO A 1 93 ? 0.015 6.131 -15.246 1.00 93.75 93 PRO A CA 1
ATOM 732 C C . PRO A 1 93 ? -0.675 4.795 -15.539 1.00 93.75 93 PRO A C 1
ATOM 734 O O . PRO A 1 93 ? -0.021 3.840 -15.941 1.00 93.75 93 PRO A O 1
ATOM 737 N N . ALA A 1 94 ? -2.003 4.730 -15.457 1.00 93.69 94 ALA A N 1
ATOM 738 C CA . ALA A 1 94 ? -2.752 3.478 -15.611 1.00 93.69 94 ALA A CA 1
ATOM 739 C C . ALA A 1 94 ? -2.481 2.759 -16.946 1.00 93.69 94 ALA A C 1
ATOM 741 O O . ALA A 1 94 ? -2.523 1.536 -17.030 1.00 93.69 94 ALA A O 1
ATOM 742 N N . ARG A 1 95 ? -2.126 3.511 -17.997 1.00 93.44 95 ARG A N 1
ATOM 743 C CA . ARG A 1 95 ? -1.720 2.959 -19.303 1.00 93.44 95 ARG A CA 1
ATOM 744 C C . ARG A 1 95 ? -0.410 2.154 -19.281 1.00 93.44 95 ARG A C 1
ATOM 746 O O . ARG A 1 95 ? -0.160 1.436 -20.241 1.00 93.44 95 ARG A O 1
ATOM 753 N N . SER A 1 96 ? 0.447 2.320 -18.269 1.00 91.81 96 SER A N 1
ATOM 754 C CA . SER A 1 96 ? 1.684 1.537 -18.099 1.00 91.81 96 SER A CA 1
ATOM 755 C C . SER A 1 96 ? 1.505 0.330 -17.184 1.00 91.81 96 SER A C 1
ATOM 757 O O . SER A 1 96 ? 2.423 -0.485 -17.080 1.00 91.81 96 SER A O 1
ATOM 759 N N . TRP A 1 97 ? 0.353 0.185 -16.530 1.00 94.00 97 TRP A N 1
ATOM 760 C CA . TRP A 1 97 ? 0.092 -0.944 -15.646 1.00 94.00 97 TRP A CA 1
ATOM 761 C C . TRP A 1 97 ? 0.112 -2.258 -16.431 1.00 94.00 97 TRP A C 1
ATOM 763 O O . TRP A 1 97 ? -0.471 -2.363 -17.510 1.00 94.00 97 TRP A O 1
ATOM 773 N N . GLY A 1 98 ? 0.819 -3.255 -15.896 1.00 87.75 98 GLY A N 1
ATOM 774 C CA . GLY A 1 98 ? 1.055 -4.536 -16.571 1.00 87.75 98 GLY A CA 1
ATOM 775 C C . GLY A 1 98 ? 2.207 -4.523 -17.584 1.00 87.75 98 GLY A C 1
ATOM 776 O O . GLY A 1 98 ? 2.425 -5.520 -18.269 1.00 87.75 98 GLY A O 1
ATOM 777 N N . SER A 1 99 ? 2.959 -3.421 -17.693 1.00 91.38 99 SER A N 1
ATOM 778 C CA . SER A 1 99 ? 4.213 -3.388 -18.456 1.00 91.38 99 SER A CA 1
ATOM 779 C C . SER A 1 99 ? 5.413 -3.813 -17.604 1.00 91.38 99 SER A C 1
ATOM 781 O O . SER A 1 99 ? 5.588 -3.354 -16.472 1.00 91.38 99 SER A O 1
ATOM 783 N N . GLY A 1 100 ? 6.286 -4.649 -18.172 1.00 90.19 100 GLY A N 1
ATOM 784 C CA . GLY A 1 100 ? 7.482 -5.138 -17.485 1.00 90.19 100 GLY A CA 1
ATOM 785 C C . GLY A 1 100 ? 7.127 -5.985 -16.264 1.00 90.19 100 GLY A C 1
ATOM 786 O O . GLY A 1 100 ? 6.389 -6.955 -16.377 1.00 90.19 100 GLY A O 1
ATOM 787 N N . ASP A 1 101 ? 7.661 -5.600 -15.113 1.00 89.69 101 ASP A N 1
ATOM 788 C CA . ASP A 1 101 ? 7.476 -6.211 -13.791 1.00 89.69 101 ASP A CA 1
ATOM 789 C C . ASP A 1 101 ? 6.353 -5.545 -12.965 1.00 89.69 101 ASP A C 1
ATOM 791 O O . ASP A 1 101 ? 6.329 -5.621 -11.738 1.00 89.69 101 ASP A O 1
ATOM 795 N N . SER A 1 102 ? 5.446 -4.822 -13.624 1.00 93.75 102 SER A N 1
ATOM 796 C CA . SER A 1 102 ? 4.297 -4.203 -12.964 1.00 93.75 102 SER A CA 1
ATOM 797 C C . SER A 1 102 ? 3.266 -5.260 -12.564 1.00 93.75 102 SER A C 1
ATOM 799 O O . SER A 1 102 ? 2.613 -5.867 -13.414 1.00 93.75 102 SER A O 1
ATOM 801 N N . GLU A 1 103 ? 3.039 -5.388 -11.261 1.00 95.88 103 GLU A N 1
ATOM 8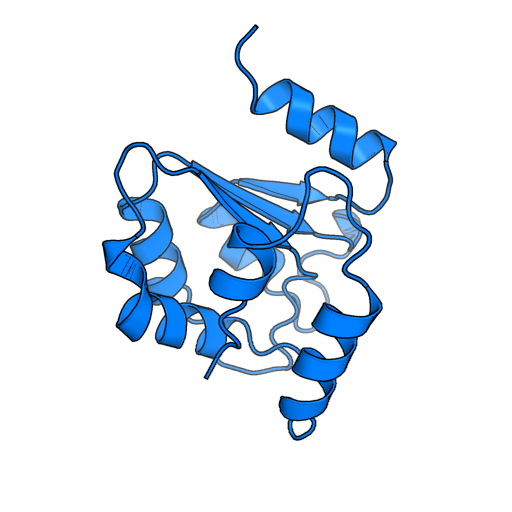02 C CA . GLU A 1 103 ? 2.009 -6.243 -10.662 1.00 95.88 103 GLU A CA 1
ATOM 803 C C . GLU A 1 103 ? 0.681 -5.501 -10.457 1.00 95.88 103 GLU A C 1
ATOM 805 O O . GLU A 1 103 ? -0.243 -6.016 -9.825 1.00 95.88 103 GLU A O 1
ATOM 810 N N . SER A 1 104 ? 0.542 -4.286 -11.001 1.00 96.31 104 SER A N 1
ATOM 811 C CA . SER A 1 104 ? -0.656 -3.452 -10.844 1.00 96.31 104 SER A CA 1
ATOM 812 C C . SER A 1 104 ? -1.939 -4.186 -11.242 1.00 96.31 104 SER A C 1
ATOM 814 O O . SER A 1 104 ? -2.962 -4.047 -10.578 1.00 96.31 104 SER A O 1
ATOM 816 N N . ALA A 1 105 ? -1.892 -5.013 -12.294 1.00 94.38 105 ALA A N 1
ATOM 817 C CA . ALA A 1 105 ? -3.041 -5.806 -12.733 1.00 94.38 105 ALA A CA 1
ATOM 818 C C . ALA A 1 105 ? -3.424 -6.910 -11.733 1.00 94.38 105 ALA A C 1
ATOM 820 O O . ALA A 1 105 ? -4.604 -7.231 -11.602 1.00 94.38 105 ALA A O 1
ATOM 821 N N . LEU A 1 106 ? -2.445 -7.490 -11.034 1.00 95.75 106 LEU A N 1
ATOM 822 C CA . LEU A 1 106 ? -2.664 -8.506 -10.007 1.00 95.75 106 LEU A CA 1
ATOM 823 C C . LEU A 1 106 ? -3.189 -7.865 -8.719 1.00 95.75 106 LEU A C 1
ATOM 825 O O . LEU A 1 106 ? -4.218 -8.285 -8.192 1.00 95.75 106 LEU A O 1
ATOM 829 N N . TYR A 1 107 ? -2.519 -6.823 -8.228 1.00 97.44 107 TYR A N 1
ATOM 830 C CA . TYR A 1 107 ? -2.928 -6.128 -7.008 1.00 97.44 107 TYR A CA 1
ATOM 831 C C . TYR A 1 107 ? -4.258 -5.388 -7.174 1.00 97.44 107 TYR A C 1
ATOM 833 O O . TYR A 1 107 ? -5.088 -5.430 -6.268 1.00 97.44 107 TYR A O 1
ATOM 841 N N . GLY A 1 108 ? -4.521 -4.794 -8.340 1.00 96.62 108 GLY A N 1
ATOM 842 C CA . GLY A 1 108 ? -5.781 -4.109 -8.647 1.00 96.62 108 GLY A CA 1
ATOM 843 C C . GLY A 1 108 ? -7.008 -5.027 -8.727 1.00 96.62 108 GLY A C 1
ATOM 844 O O . GLY A 1 108 ? -8.133 -4.545 -8.669 1.00 96.62 108 GLY A O 1
ATOM 845 N N . GLN A 1 109 ? -6.829 -6.351 -8.819 1.00 96.88 109 GLN A N 1
ATOM 846 C CA . GLN A 1 109 ? -7.932 -7.314 -8.652 1.00 96.88 109 GLN A CA 1
ATOM 847 C C . GLN A 1 109 ? -8.288 -7.557 -7.179 1.00 96.88 109 GLN A C 1
ATOM 849 O O . GLN A 1 109 ? -9.332 -8.137 -6.883 1.00 96.88 109 GLN A O 1
ATOM 854 N N . ILE A 1 110 ? -7.402 -7.173 -6.259 1.00 98.31 110 ILE A N 1
ATOM 855 C CA . ILE A 1 110 ? -7.534 -7.429 -4.824 1.00 98.31 110 ILE A CA 1
ATOM 856 C C . ILE A 1 110 ? -7.984 -6.161 -4.103 1.00 98.31 110 ILE A C 1
ATOM 858 O O . ILE A 1 110 ? -8.855 -6.234 -3.240 1.00 98.31 110 ILE A O 1
ATOM 862 N N . VAL A 1 111 ? -7.404 -5.013 -4.452 1.00 97.62 111 VAL A N 1
ATOM 863 C CA . VAL A 1 111 ? -7.622 -3.734 -3.765 1.00 97.62 111 VAL A CA 1
ATOM 864 C C . VAL A 1 111 ? -8.063 -2.642 -4.733 1.00 97.62 111 VAL A C 1
ATOM 866 O O . VAL A 1 111 ? -7.854 -2.747 -5.940 1.00 97.62 111 VAL A O 1
ATOM 869 N N . ASP A 1 112 ? -8.646 -1.571 -4.196 1.00 95.81 112 ASP A N 1
ATOM 870 C CA . ASP A 1 112 ? -9.083 -0.427 -4.993 1.00 95.81 112 ASP A CA 1
ATOM 871 C C . ASP A 1 112 ? -7.877 0.452 -5.369 1.00 95.81 112 ASP A C 1
ATOM 873 O O . ASP A 1 112 ? -7.407 1.278 -4.582 1.00 95.81 112 ASP A O 1
ATOM 877 N N . MET A 1 113 ? -7.315 0.210 -6.556 1.00 96.56 113 MET A N 1
ATOM 878 C CA . MET A 1 113 ? -6.109 0.880 -7.047 1.00 96.56 113 MET A CA 1
ATOM 879 C C . MET A 1 113 ? -6.442 2.051 -7.977 1.00 96.56 113 MET A C 1
ATOM 881 O O . MET A 1 113 ? -7.178 1.900 -8.951 1.00 96.56 113 MET A O 1
ATOM 885 N N . HIS A 1 114 ? -5.817 3.204 -7.726 1.00 95.62 114 HIS A N 1
ATOM 886 C CA . HIS A 1 114 ? -5.988 4.434 -8.500 1.00 95.62 114 HIS A CA 1
ATOM 887 C C . HIS A 1 114 ? -4.643 5.001 -8.948 1.00 95.62 114 HIS A C 1
ATOM 889 O O . HIS A 1 114 ? -3.696 5.071 -8.165 1.00 95.62 114 HIS A O 1
ATOM 895 N N . GLU A 1 115 ? -4.581 5.488 -10.188 1.00 95.62 115 GLU A N 1
ATOM 896 C CA . GLU A 1 115 ? -3.484 6.348 -10.637 1.00 95.62 115 GLU A CA 1
ATOM 897 C C . GLU A 1 115 ? -3.481 7.646 -9.814 1.00 95.62 115 GLU A C 1
ATOM 899 O O . GLU A 1 115 ? -4.469 8.377 -9.779 1.00 95.62 115 GLU A O 1
ATOM 904 N N . CYS A 1 116 ? -2.358 7.973 -9.179 1.00 96.06 116 CYS A N 1
ATOM 905 C CA . CYS A 1 116 ? -2.216 9.113 -8.284 1.00 96.06 116 CYS A CA 1
ATOM 906 C C . CYS A 1 116 ? -0.813 9.735 -8.357 1.00 96.06 116 CYS A C 1
ATOM 908 O O . CYS A 1 116 ? -0.007 9.620 -7.438 1.00 96.06 116 CYS A O 1
ATOM 910 N N . ALA A 1 117 ? -0.541 10.440 -9.458 1.00 94.00 117 ALA A N 1
ATOM 911 C CA . ALA A 1 117 ? 0.710 11.170 -9.687 1.00 94.00 117 ALA A CA 1
ATOM 912 C C . ALA A 1 117 ? 0.598 12.685 -9.429 1.00 94.00 117 ALA A C 1
ATOM 914 O O . ALA A 1 117 ? 1.588 13.411 -9.500 1.00 94.00 117 ALA A O 1
ATOM 915 N N . THR A 1 118 ? -0.614 13.193 -9.186 1.00 93.62 118 THR A N 1
ATOM 916 C CA . THR A 1 118 ? -0.883 14.632 -9.066 1.00 93.62 118 THR A CA 1
ATOM 917 C C . THR A 1 118 ? -1.817 14.933 -7.900 1.00 93.62 118 THR A C 1
ATOM 919 O O . THR A 1 118 ? -2.620 14.094 -7.489 1.00 93.62 118 THR A O 1
ATOM 922 N N . ILE A 1 119 ? -1.785 16.178 -7.415 1.00 92.12 119 ILE A N 1
ATOM 923 C CA . ILE A 1 119 ? -2.742 16.675 -6.413 1.00 92.12 119 ILE A CA 1
ATOM 924 C C . ILE A 1 119 ? -4.185 16.534 -6.918 1.00 92.12 119 ILE A C 1
ATOM 926 O O . ILE A 1 119 ? -5.089 16.261 -6.132 1.00 92.12 119 ILE A O 1
ATOM 930 N N . ALA A 1 120 ? -4.422 16.693 -8.223 1.00 92.06 120 ALA A N 1
ATOM 931 C CA . ALA A 1 120 ? -5.748 16.512 -8.802 1.00 92.06 120 ALA A CA 1
ATOM 932 C C . ALA A 1 120 ? -6.242 15.065 -8.647 1.00 92.06 120 ALA A C 1
ATOM 934 O O . ALA A 1 120 ? -7.387 14.861 -8.248 1.00 92.06 120 ALA A O 1
ATOM 935 N N . HIS A 1 121 ? -5.376 14.075 -8.887 1.00 91.62 121 HIS A N 1
ATOM 936 C CA . HIS A 1 121 ? -5.717 12.667 -8.674 1.00 91.62 121 HIS A CA 1
ATOM 937 C C . HIS A 1 121 ? -5.965 12.380 -7.192 1.00 91.62 121 HIS A C 1
ATOM 939 O O . HIS A 1 121 ? -6.985 11.790 -6.843 1.00 91.62 121 HIS A O 1
ATOM 945 N N . LEU A 1 122 ? -5.094 12.881 -6.308 1.00 91.88 122 LEU A N 1
ATOM 946 C CA . LEU A 1 122 ? -5.272 12.719 -4.866 1.00 91.88 122 LEU A CA 1
ATOM 947 C C . LEU A 1 122 ? -6.622 13.284 -4.404 1.00 91.88 122 LEU A C 1
ATOM 949 O O . LEU A 1 122 ? -7.353 12.623 -3.671 1.00 91.88 122 LEU A O 1
ATOM 953 N N . ARG A 1 123 ? -6.997 14.477 -4.883 1.00 90.00 123 ARG A N 1
ATOM 954 C CA . ARG A 1 123 ? -8.304 15.087 -4.592 1.00 90.00 123 ARG A CA 1
ATOM 955 C C . ARG A 1 123 ? -9.460 14.199 -5.047 1.00 90.00 123 ARG A C 1
ATOM 957 O O . ARG A 1 123 ? -10.393 14.010 -4.277 1.00 90.00 123 ARG A O 1
ATOM 964 N N . GLN A 1 124 ? -9.396 13.638 -6.256 1.00 88.50 124 GLN A N 1
ATOM 965 C CA . GLN A 1 124 ? -10.436 12.738 -6.769 1.00 88.50 124 GLN A CA 1
ATOM 966 C C . GLN A 1 124 ? -10.601 11.491 -5.896 1.00 88.50 124 GLN A C 1
ATOM 968 O O . GLN A 1 124 ? -11.731 11.092 -5.612 1.00 88.50 124 GLN A O 1
ATOM 973 N N . VAL A 1 125 ? -9.492 10.900 -5.446 1.00 87.69 125 VAL A N 1
ATOM 974 C CA . VAL A 1 125 ? -9.525 9.718 -4.582 1.00 87.69 125 VAL A CA 1
ATOM 975 C C . VAL A 1 125 ? -10.091 10.069 -3.205 1.00 87.69 125 VAL A C 1
ATOM 977 O O . VAL A 1 125 ? -11.029 9.421 -2.753 1.00 87.69 125 VAL A O 1
ATOM 980 N N . VAL A 1 126 ? -9.622 11.148 -2.572 1.00 87.00 126 VAL A N 1
ATOM 981 C CA . VAL A 1 126 ? -10.124 11.590 -1.257 1.00 87.00 126 VAL A CA 1
ATOM 982 C C . VAL A 1 126 ? -11.633 11.861 -1.283 1.00 87.00 126 VAL A C 1
ATOM 984 O O . VAL A 1 126 ? -12.343 11.429 -0.376 1.00 87.00 126 VAL A O 1
ATOM 987 N N . THR A 1 127 ? -12.151 12.502 -2.336 1.00 85.00 127 THR A N 1
ATOM 988 C CA . THR A 1 127 ? -13.597 12.751 -2.489 1.00 85.00 127 THR A CA 1
ATOM 989 C C . THR A 1 127 ? -14.421 11.465 -2.604 1.00 85.00 127 THR A C 1
ATOM 991 O O . THR A 1 127 ? -15.587 11.465 -2.225 1.00 85.00 127 THR A O 1
ATOM 994 N N . ARG A 1 128 ? -13.850 10.359 -3.096 1.00 78.19 128 ARG A N 1
ATOM 995 C CA . ARG A 1 128 ? -14.541 9.057 -3.131 1.00 78.19 128 ARG A CA 1
ATOM 996 C C . ARG A 1 128 ? -14.539 8.339 -1.781 1.00 78.19 128 ARG A C 1
ATOM 998 O O . ARG A 1 128 ? -15.438 7.546 -1.523 1.00 78.19 128 ARG A O 1
ATOM 1005 N N . ILE A 1 129 ? -13.530 8.586 -0.944 1.00 76.12 129 ILE A N 1
ATOM 1006 C CA . ILE A 1 129 ? -13.319 7.868 0.324 1.00 76.12 129 ILE A CA 1
ATOM 1007 C C . ILE A 1 129 ? -14.118 8.486 1.469 1.00 76.12 129 ILE A C 1
ATOM 1009 O O . ILE A 1 129 ? -14.604 7.764 2.342 1.00 76.12 129 ILE A O 1
ATOM 1013 N N . LEU A 1 130 ? -14.230 9.815 1.490 1.00 69.31 130 LEU A N 1
ATOM 1014 C CA . LEU A 1 130 ? -14.955 10.532 2.531 1.00 69.31 130 LEU A CA 1
ATOM 1015 C C . LEU A 1 130 ? -16.454 10.558 2.187 1.00 69.31 130 LEU A C 1
ATOM 1017 O O . LEU A 1 130 ? -16.821 11.184 1.192 1.00 69.31 130 LEU A O 1
ATOM 1021 N N . PRO A 1 131 ? -17.330 9.895 2.969 1.00 54.91 131 PRO A N 1
ATOM 1022 C CA . PRO A 1 131 ? -18.764 10.107 2.832 1.00 54.91 131 PRO A CA 1
ATOM 1023 C C . PRO A 1 131 ? -19.073 11.569 3.172 1.00 54.91 131 PRO A C 1
ATOM 1025 O O . PRO A 1 131 ? -18.575 12.088 4.173 1.00 54.91 131 PRO A O 1
ATOM 1028 N N . VAL A 1 132 ? -19.849 12.218 2.305 1.00 47.78 132 VAL A N 1
ATOM 1029 C CA . VAL A 1 132 ? -20.412 13.556 2.543 1.00 47.78 132 VAL A CA 1
ATOM 1030 C C . VAL A 1 132 ? -21.446 13.508 3.660 1.00 47.78 132 VAL A C 1
ATOM 1032 O O . VAL A 1 132 ? -22.198 12.506 3.705 1.00 47.78 132 VAL A O 1
#

=== Feature glossary ===
Annotated list of the representations used here:

Nearest PDB structures. The Foldseek neighbor list gives the closest experimentally determined structures in the PDB, ranked by structural alignment. TM-score near 1 means near-identical fold; near 0.3 means only rough topology match. This is how one finds what a novel AlphaFold prediction most resembles in the solved-structure universe.

Foldseek 3Di. Foldseek's 3Di representation compresses backbone geometry into a per-residue letter drawn from a learned twenty-state alphabet. It captures the tertiary interaction pattern around each residue — which residues are packed against it in space, regardless of where they are in sequence.

Radius of gyration, Cα contacts, bounding box. Radius of gyration (Rg) is the root-mean-square distance of Cα atoms from their centroid — a single number for overall size and compactness. A globular domain of N residues has Rg ≈ 2.2·N^0.38 Å; an extended or disordered chain has a much larger Rg. The Cα contact count is the number of residue pairs whose Cα atoms are within 8 Å and are more than four positions apart in sequence — a standard proxy for tertiary packing density. The bounding box is the smallest axis-aligned box enclosing all Cα atoms.

InterPro / GO / CATH / organism. The annotation block draws on four external resources. InterPro: which protein families and domains the sequence belongs to. GO: standardized terms for what the protein does, what process it participates in, and where in the cell it acts. CATH: which structural fold it has in the CATH hierarchy. Organism: the species of origin.

mmCIF coordinates. The mmCIF block holds the 3D Cartesian coordinates of each backbone atom (N, Cα, C, O) in ångströms. mmCIF is the PDB's canonical archive format — a tagged-loop text representation of the atomic model.

pLDDT. pLDDT is the predicted lDDT-Cα score: AlphaFold's confidence that the local environment of each residue (all inter-atomic distances within 15 Å) is correctly placed. It is a per-residue number between 0 and 100, with higher meaning more reliable.

Backbone torsions (φ/ψ). φ (phi) and ψ (psi) are the two rotatable backbone dihedrals per residue: φ is the C(i-1)–N–Cα–C torsion, ψ is the N–Cα–C–N(i+1) torsion, both in degrees on (−180°, 180°]. α-helical residues cluster near (−60°, −45°); β-strand residues near (−120°, +130°). A Ramachandran plot is simply a scatter of (φ, ψ) for every residue.

B-factor. For experimental (PDB) structures, the B-factor (temperature factor) quantifies the positional spread of each atom in the crystal — a combination of thermal vibration and static disorder — in units of Å². High B-factors mark flexible loops or poorly resolved regions; low B-factors mark the rigid, well-ordered core.

Secondary structure (3-state, P-SEA). SS3 is a coarse helix/strand/coil call (letters a/b/c) made by the P-SEA algorithm from inter-Cα distances and dihedrals. It is less detailed than DSSP but needs only Cα positions.

Predicted aligned error. Predicted aligned error is AlphaFold's pairwise confidence. Unlike pLDDT (per-residue), PAE is per-residue-pair and captures whether two parts of the structure are correctly placed relative to each other. Units are ångströms of expected positional error.

Solvent-accessible surface area. Solvent-accessible surface area (SASA) is the area in Å² traced out by the centre of a 1.4 Å probe sphere (a water molecule) rolled over the protein's van der Waals surface (Shrake–Rupley / Lee–Richards construction). Buried residues have near-zero SASA; fully exposed residues can exceed 200 Å². The total SASA scales roughly with the number of surface residues.

Secondary structure (8-state, DSSP). The SS8 string is DSSP's per-residue secondary-structure call. α-helix (H) means an i→i+4 H-bond ladder; β-strand (E) means the residue participates in a β-sheet; 3₁₀ (G) and π (I) are tighter and wider helices; T/S are turns/bends; '-' is loop.

Rendered structure images. Structure images are PyMOL renders from six orthogonal camera directions. Cartoon representation draws helices as coils and strands as arrows; sticks shows the backbone as bonds; surface shows the solvent-excluded envelope. Rainbow coloring maps sequence position to hue (blue→red, N→C); chain coloring assigns a distinct color per polypeptide.

Sequence. The amino-acid sequence is the protein's primary structure: the linear order of residues from the N-terminus to the C-terminus, written in one-letter code. Everything else here — the 3D coordinates, the secondary structure, the domain annotations — is ultimately a consequence of this string.

Contact-map, Ramachandran, and PAE plots. Three diagnostic plots accompany the record. The Cα contact map visualizes the tertiary structure as a 2D adjacency matrix (8 Å cutoff, sequence-local contacts suppressed). The Ramachandran plot shows the distribution of backbone (φ, ψ) torsions, with points in the α and β basins reflecting secondary structure content. The PAE plot shows AlphaFold's inter-residue confidence as a color matrix.